Protein AF-A0A7V9H6T0-F1 (afdb_monomer_lite)

Foldseek 3Di:
DFAWDWDWDAPVVPPRDIWIWTAGRVVRDTPDIDDDDPPPPDPPDPDPPDDDPDDDD

Radius of gyration: 22.79 Å; chains: 1; bounding box: 61×56×26 Å

Sequence (57 aa):
VAGVQREWWFHRFGCEQWFQAERDTRTNAVLGSALVRPRRESPPGPQTPAVPDTPAV

Structure (mmCIF, N/CA/C/O backbone):
data_AF-A0A7V9H6T0-F1
#
_entry.id   AF-A0A7V9H6T0-F1
#
loop_
_atom_site.group_PDB
_atom_site.id
_atom_site.type_symbol
_atom_site.label_atom_id
_atom_site.label_alt_id
_atom_site.label_comp_id
_atom_site.label_asym_id
_atom_site.label_entity_id
_atom_site.label_seq_id
_atom_site.pdbx_PDB_ins_code
_atom_site.Cartn_x
_atom_site.Cartn_y
_atom_site.Cartn_z
_atom_site.occupancy
_atom_site.B_iso_or_equiv
_atom_site.auth_seq_id
_atom_site.auth_comp_id
_atom_site.auth_asym_id
_atom_site.auth_atom_id
_atom_site.pdbx_PDB_model_num
ATOM 1 N N . VAL A 1 1 ? -0.161 6.560 16.198 1.00 84.75 1 VAL A N 1
ATOM 2 C CA . VAL A 1 1 ? -1.116 7.632 15.813 1.00 84.75 1 VAL A CA 1
ATOM 3 C C . VAL A 1 1 ? -2.316 6.987 15.129 1.00 84.75 1 VAL A C 1
ATOM 5 O O . VAL A 1 1 ? -2.133 5.942 14.522 1.00 84.75 1 VAL A O 1
ATOM 8 N N . ALA A 1 2 ? -3.522 7.543 15.254 1.00 94.62 2 ALA A N 1
ATOM 9 C CA . ALA A 1 2 ? -4.728 7.028 14.597 1.00 94.62 2 ALA A CA 1
ATOM 10 C C . ALA A 1 2 ? -5.166 7.964 13.457 1.00 94.62 2 ALA A C 1
ATOM 12 O O . ALA A 1 2 ? -5.133 9.184 13.631 1.00 94.62 2 ALA A O 1
ATOM 13 N N . GLY A 1 3 ? -5.595 7.401 12.325 1.00 98.06 3 GLY A N 1
ATOM 14 C CA . GLY A 1 3 ? -6.085 8.129 11.146 1.00 98.06 3 GLY A CA 1
ATOM 15 C C . GLY A 1 3 ? -5.356 7.772 9.861 1.00 98.06 3 GLY A C 1
ATOM 16 O O . GLY A 1 3 ? -4.675 6.751 9.811 1.00 98.06 3 GLY A O 1
ATOM 17 N N . VAL A 1 4 ? -5.510 8.609 8.832 1.00 98.50 4 VAL A N 1
ATOM 18 C CA . VAL A 1 4 ? -4.856 8.401 7.533 1.00 98.50 4 VAL A CA 1
ATOM 19 C C . VAL A 1 4 ? -3.344 8.491 7.691 1.00 98.50 4 VAL A C 1
ATOM 21 O O . VAL A 1 4 ? -2.815 9.485 8.191 1.00 98.50 4 VAL A O 1
ATOM 24 N N . GLN A 1 5 ? -2.656 7.440 7.263 1.00 98.50 5 GLN A N 1
ATOM 25 C CA . GLN A 1 5 ? -1.204 7.353 7.267 1.00 98.50 5 GLN A CA 1
ATOM 26 C C . GLN A 1 5 ? -0.693 6.861 5.932 1.00 98.50 5 GLN A C 1
ATOM 28 O O . GLN A 1 5 ? -1.370 6.110 5.234 1.00 98.50 5 GLN A O 1
ATOM 33 N N . ARG A 1 6 ? 0.536 7.272 5.623 1.00 97.94 6 ARG A N 1
ATOM 34 C CA . ARG A 1 6 ? 1.292 6.754 4.496 1.00 97.94 6 ARG A CA 1
ATOM 35 C C . ARG A 1 6 ? 2.364 5.798 5.001 1.00 97.94 6 ARG A C 1
ATOM 37 O O . ARG A 1 6 ? 3.228 6.199 5.777 1.00 97.94 6 ARG A O 1
ATOM 44 N N . GLU A 1 7 ? 2.270 4.545 4.579 1.00 97.62 7 GLU A N 1
ATOM 45 C CA . GLU A 1 7 ? 3.028 3.421 5.125 1.00 97.62 7 GLU A CA 1
ATOM 46 C C . GLU A 1 7 ? 3.738 2.633 4.018 1.00 97.62 7 GLU A C 1
ATOM 48 O O . GLU A 1 7 ? 3.178 2.418 2.940 1.00 97.62 7 GLU A O 1
ATOM 53 N N . TRP A 1 8 ? 4.946 2.144 4.318 1.00 97.62 8 TRP A N 1
ATOM 54 C CA . TRP A 1 8 ? 5.698 1.262 3.427 1.00 97.62 8 TRP A CA 1
ATOM 55 C C . TRP A 1 8 ? 5.242 -0.179 3.569 1.00 97.62 8 TRP A C 1
ATOM 57 O O . TRP A 1 8 ? 5.345 -0.768 4.646 1.00 97.62 8 TRP A O 1
ATOM 67 N N . TRP A 1 9 ? 4.761 -0.752 2.474 1.00 97.94 9 TRP A N 1
ATOM 68 C CA . TRP A 1 9 ? 4.289 -2.129 2.410 1.00 97.94 9 TRP A CA 1
ATOM 69 C C . TRP A 1 9 ? 5.144 -2.931 1.427 1.00 97.94 9 TRP A C 1
ATOM 71 O O . TRP A 1 9 ? 5.596 -2.402 0.411 1.00 97.94 9 TRP A O 1
ATOM 81 N N . PHE A 1 10 ? 5.352 -4.217 1.723 1.00 97.25 10 PHE A N 1
ATOM 82 C CA . PHE A 1 10 ? 6.121 -5.141 0.887 1.00 97.25 10 PHE A CA 1
ATOM 83 C C . PHE A 1 10 ? 5.236 -6.276 0.373 1.00 97.25 10 PHE A C 1
ATOM 85 O O . PHE A 1 10 ? 4.664 -7.036 1.161 1.00 97.25 10 PHE A O 1
ATOM 92 N N . HIS A 1 11 ? 5.136 -6.427 -0.950 1.00 96.44 11 HIS A N 1
ATOM 93 C CA . HIS A 1 11 ? 4.288 -7.452 -1.562 1.00 96.44 11 HIS A CA 1
ATOM 94 C C . HIS A 1 11 ? 4.987 -8.821 -1.629 1.00 96.44 11 HIS A C 1
ATOM 96 O O . HIS A 1 11 ? 5.311 -9.332 -2.701 1.00 96.44 11 HIS A O 1
ATOM 102 N N . ARG A 1 12 ? 5.221 -9.415 -0.452 1.00 97.75 12 ARG A N 1
ATOM 103 C CA . ARG A 1 12 ? 6.063 -10.611 -0.266 1.00 97.75 12 ARG A CA 1
ATOM 104 C C . ARG A 1 12 ? 5.650 -11.863 -1.044 1.00 97.75 12 ARG A C 1
ATOM 106 O O . ARG A 1 12 ? 6.496 -12.698 -1.308 1.00 97.75 12 ARG A O 1
ATOM 113 N N . PHE A 1 13 ? 4.362 -12.038 -1.337 1.00 97.75 13 PHE A N 1
ATOM 114 C CA . PHE A 1 13 ? 3.828 -13.227 -2.022 1.00 97.75 13 PHE A CA 1
ATOM 115 C C . PHE A 1 13 ? 3.372 -12.906 -3.448 1.00 97.75 13 PHE A C 1
ATOM 117 O O . PHE A 1 13 ? 2.497 -13.567 -3.998 1.00 97.75 13 PHE A O 1
ATOM 124 N N . GLY A 1 14 ? 3.938 -11.852 -4.028 1.00 95.19 14 GLY A N 1
ATOM 125 C CA . GLY A 1 14 ? 3.636 -11.433 -5.382 1.00 95.19 14 GLY A CA 1
ATOM 126 C C . GLY A 1 14 ? 4.877 -10.858 -6.030 1.00 95.19 14 GLY A C 1
ATOM 127 O O . GLY A 1 14 ? 5.840 -11.564 -6.287 1.00 95.19 14 GLY A O 1
ATOM 128 N N . CYS A 1 15 ? 4.852 -9.563 -6.308 1.00 95.19 15 CYS A N 1
ATOM 129 C CA . CYS A 1 15 ? 5.901 -8.923 -7.091 1.00 95.19 15 CYS A CA 1
ATOM 130 C C . CYS A 1 15 ? 7.160 -8.551 -6.297 1.00 95.19 15 CYS A C 1
ATOM 132 O O . CYS A 1 15 ? 8.040 -7.931 -6.884 1.00 95.19 15 CYS A O 1
ATOM 134 N N . GLU A 1 16 ? 7.227 -8.858 -4.996 1.00 96.75 16 GLU A N 1
ATOM 135 C CA . GLU A 1 16 ? 8.389 -8.595 -4.131 1.00 96.75 16 GLU A CA 1
ATOM 136 C C . GLU A 1 16 ? 8.886 -7.141 -4.205 1.00 96.75 16 GLU A C 1
ATOM 138 O O . GLU A 1 16 ? 10.076 -6.846 -4.125 1.00 96.75 16 GLU A O 1
ATOM 143 N N . GLN A 1 17 ? 7.953 -6.201 -4.366 1.00 94.81 17 GLN A N 1
ATOM 144 C CA . GLN A 1 17 ? 8.249 -4.775 -4.427 1.00 94.81 17 GLN A CA 1
ATOM 145 C C . GLN A 1 17 ? 7.727 -4.058 -3.188 1.00 94.81 17 GLN A C 1
ATOM 147 O O . GLN A 1 17 ? 6.663 -4.380 -2.647 1.00 94.81 17 GLN A O 1
ATOM 152 N N . TRP A 1 18 ? 8.492 -3.053 -2.770 1.00 96.56 18 TRP A N 1
ATOM 153 C CA . TRP A 1 18 ? 8.067 -2.063 -1.792 1.00 96.56 18 TRP A CA 1
ATOM 154 C C . TRP A 1 18 ? 7.242 -0.971 -2.469 1.00 96.56 18 TRP A C 1
ATOM 156 O O . TRP A 1 18 ? 7.576 -0.513 -3.563 1.00 96.56 18 TRP A O 1
ATOM 166 N N . PHE A 1 19 ? 6.182 -0.524 -1.806 1.00 96.88 19 PHE A N 1
ATOM 167 C CA . PHE A 1 19 ? 5.334 0.572 -2.267 1.00 96.88 19 PHE A CA 1
ATOM 168 C C . PHE A 1 19 ? 4.734 1.329 -1.080 1.00 96.88 19 PHE A C 1
ATOM 170 O O . PHE A 1 19 ? 4.749 0.839 0.049 1.00 96.88 19 PHE A O 1
ATOM 177 N N . GLN A 1 20 ? 4.219 2.532 -1.332 1.00 97.94 20 GLN A N 1
ATOM 178 C CA . GLN A 1 20 ? 3.518 3.313 -0.314 1.00 97.94 20 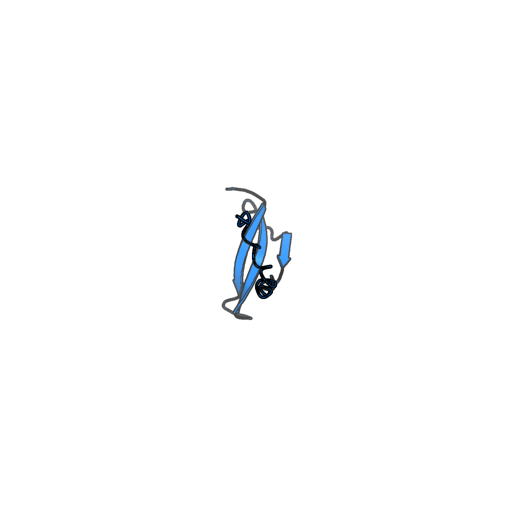GLN A CA 1
ATOM 179 C C . GLN A 1 20 ? 2.013 3.082 -0.434 1.00 97.94 20 GLN A C 1
ATOM 181 O O . GLN A 1 20 ? 1.460 3.154 -1.537 1.00 97.94 20 GLN A O 1
ATOM 186 N N . ALA A 1 21 ? 1.358 2.866 0.702 1.00 98.25 21 ALA A N 1
ATOM 187 C CA . ALA A 1 21 ? -0.092 2.813 0.823 1.00 98.25 21 ALA A CA 1
ATOM 188 C C . ALA A 1 21 ? -0.585 3.949 1.722 1.00 98.25 21 ALA A C 1
ATOM 190 O O . ALA A 1 21 ? 0.009 4.221 2.765 1.00 98.25 21 ALA A O 1
ATOM 191 N N . GLU A 1 22 ? -1.676 4.599 1.325 1.00 98.62 22 GLU A N 1
ATOM 192 C CA . GLU A 1 22 ? -2.428 5.506 2.189 1.00 98.62 22 GLU A CA 1
ATOM 193 C C . GLU A 1 22 ? -3.585 4.728 2.816 1.00 98.62 22 GLU A C 1
ATOM 195 O O . GLU A 1 22 ? -4.500 4.290 2.115 1.00 98.62 22 GLU A O 1
ATOM 200 N N . ARG A 1 23 ? -3.523 4.514 4.134 1.00 98.75 23 ARG A N 1
ATOM 201 C CA . ARG A 1 23 ? -4.502 3.725 4.890 1.00 98.75 23 ARG A CA 1
ATOM 202 C C . ARG A 1 23 ? -5.031 4.518 6.076 1.00 98.75 23 ARG A C 1
ATOM 204 O O . ARG A 1 23 ? -4.250 5.079 6.841 1.00 98.75 23 ARG A O 1
ATOM 211 N N . ASP A 1 24 ? -6.347 4.524 6.272 1.00 98.62 24 ASP A N 1
ATOM 212 C CA . ASP A 1 24 ? -6.922 4.955 7.548 1.00 98.62 24 ASP A CA 1
ATOM 213 C C . ASP A 1 24 ? -6.751 3.836 8.581 1.00 98.62 24 ASP A C 1
ATOM 215 O O . ASP A 1 24 ? -7.361 2.770 8.484 1.00 98.62 24 ASP A O 1
ATOM 219 N N . THR A 1 25 ? -5.912 4.065 9.591 1.00 98.19 25 THR A N 1
ATOM 220 C CA . THR A 1 25 ? -5.597 3.056 10.609 1.00 98.19 25 THR A CA 1
ATOM 221 C C . THR A 1 25 ? -6.719 2.814 11.621 1.00 98.19 25 THR A C 1
ATOM 223 O O . THR A 1 25 ? -6.618 1.875 12.408 1.00 98.19 25 THR A O 1
ATOM 226 N N . ARG A 1 26 ? -7.802 3.607 11.602 1.00 98.25 26 ARG A N 1
ATOM 227 C CA . ARG A 1 26 ? -9.004 3.365 12.420 1.00 98.25 26 ARG A CA 1
ATOM 228 C C . ARG A 1 26 ? -9.929 2.325 11.796 1.00 98.25 26 ARG A C 1
ATOM 230 O O . ARG A 1 26 ? -10.578 1.584 12.526 1.00 98.25 26 ARG A O 1
ATOM 237 N N . THR A 1 27 ? -9.997 2.277 10.466 1.00 98.44 27 THR A N 1
ATOM 238 C CA . THR A 1 27 ? -10.953 1.439 9.714 1.00 98.44 27 THR A CA 1
ATOM 239 C C . THR A 1 27 ? -10.283 0.400 8.820 1.00 98.44 27 THR A C 1
A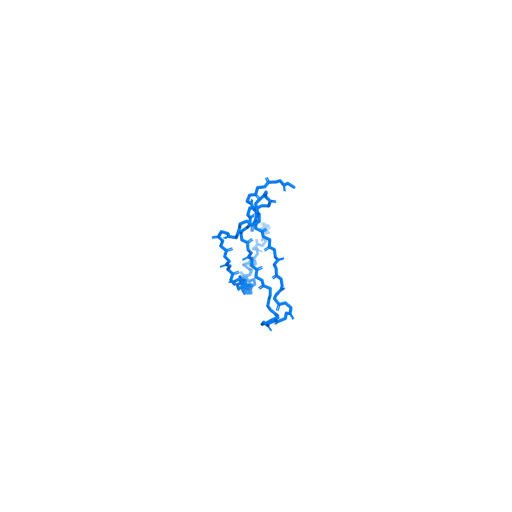TOM 241 O O . THR A 1 27 ? -10.955 -0.496 8.322 1.00 98.44 27 THR A O 1
ATOM 244 N N . ASN A 1 28 ? -8.967 0.497 8.624 1.00 98.06 28 ASN A N 1
ATOM 245 C CA . ASN A 1 28 ? -8.181 -0.251 7.641 1.00 98.06 28 ASN A CA 1
ATOM 246 C C . ASN A 1 28 ? -8.530 0.036 6.172 1.00 98.06 28 ASN A C 1
ATOM 248 O O . ASN A 1 28 ? -8.020 -0.654 5.291 1.00 98.06 28 ASN A O 1
ATOM 252 N N . ALA A 1 29 ? -9.342 1.057 5.884 1.00 98.69 29 ALA A N 1
ATOM 253 C CA . ALA A 1 29 ? -9.639 1.441 4.510 1.00 98.69 29 ALA A CA 1
ATOM 254 C C . ALA A 1 29 ? -8.362 1.903 3.790 1.00 98.69 29 ALA A C 1
ATOM 256 O O . ALA A 1 29 ? -7.662 2.799 4.269 1.00 98.69 29 ALA A O 1
ATOM 257 N N . VAL A 1 30 ? -8.072 1.297 2.637 1.00 98.44 30 VAL A N 1
ATOM 258 C CA . VAL A 1 30 ? -6.989 1.723 1.742 1.00 98.44 30 VAL A CA 1
ATOM 259 C C . VAL A 1 30 ? -7.551 2.769 0.790 1.00 98.44 30 VAL A C 1
ATOM 261 O O . VAL A 1 30 ? -8.481 2.494 0.036 1.00 98.44 30 VAL A O 1
ATOM 264 N N . LEU A 1 31 ? -6.993 3.973 0.850 1.00 98.62 31 LEU A N 1
ATOM 265 C CA . LEU A 1 31 ? -7.445 5.134 0.084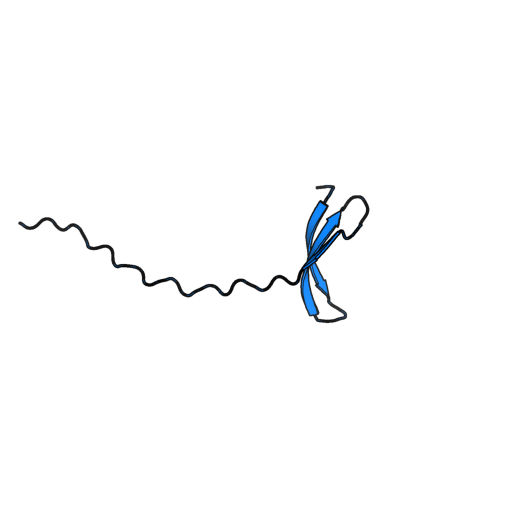 1.00 98.62 31 LEU A CA 1
ATOM 266 C C . LEU A 1 31 ? -6.624 5.323 -1.198 1.00 98.62 31 LEU A C 1
ATOM 268 O O . LEU A 1 31 ? -7.116 5.890 -2.169 1.00 98.62 31 LEU A O 1
ATOM 272 N N . GLY A 1 32 ? -5.387 4.819 -1.217 1.00 98.25 32 GLY A N 1
ATOM 273 C CA . GLY A 1 32 ? -4.516 4.885 -2.383 1.00 98.25 32 GLY A CA 1
ATOM 274 C C . GLY A 1 32 ? -3.249 4.048 -2.238 1.00 98.25 32 GLY A C 1
ATOM 275 O O . GLY A 1 32 ? -2.831 3.696 -1.134 1.00 98.25 32 GLY A O 1
ATOM 276 N N . SER A 1 33 ? -2.623 3.743 -3.373 1.00 97.75 33 SER A N 1
ATOM 277 C CA . SER A 1 33 ? -1.344 3.034 -3.445 1.00 97.75 33 SER A CA 1
ATOM 278 C C . SER A 1 33 ? -0.495 3.582 -4.583 1.00 97.75 33 SER A C 1
ATOM 280 O O . SER A 1 33 ? -1.016 3.823 -5.673 1.00 97.75 33 SER A O 1
ATOM 282 N N . ALA A 1 34 ? 0.808 3.728 -4.362 1.00 96.75 34 ALA A N 1
ATOM 283 C CA . ALA A 1 34 ? 1.729 4.216 -5.379 1.00 96.75 34 ALA A CA 1
ATOM 284 C C . ALA A 1 34 ? 3.060 3.460 -5.355 1.00 96.75 34 ALA A C 1
ATOM 286 O O . ALA A 1 34 ? 3.688 3.294 -4.305 1.00 96.75 34 ALA A O 1
ATOM 287 N N . LEU A 1 35 ? 3.529 3.071 -6.546 1.00 94.81 35 LEU A N 1
ATOM 288 C CA . LEU A 1 35 ? 4.914 2.657 -6.750 1.00 94.81 35 LEU A CA 1
ATOM 289 C C . LEU A 1 35 ? 5.805 3.895 -6.673 1.00 94.81 35 LEU A C 1
ATOM 291 O O . LEU A 1 35 ? 5.842 4.715 -7.592 1.00 94.81 35 LEU A O 1
ATOM 295 N N . VAL A 1 36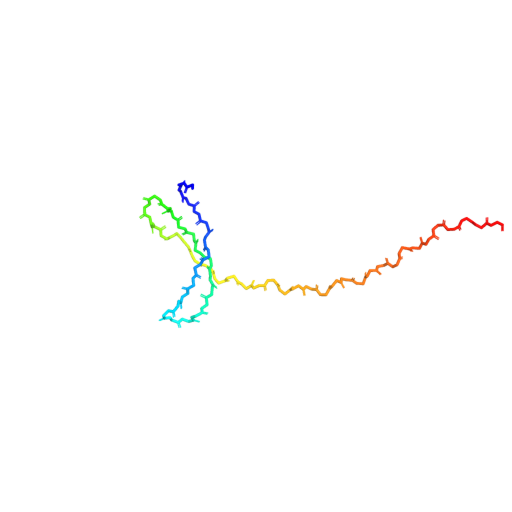 ? 6.536 4.027 -5.571 1.00 88.00 36 VAL A N 1
ATOM 296 C CA . VAL A 1 36 ? 7.522 5.093 -5.422 1.00 88.00 36 VAL A CA 1
ATOM 297 C C . VAL A 1 36 ? 8.784 4.662 -6.144 1.00 88.00 36 VAL A C 1
ATOM 299 O O . VAL A 1 36 ? 9.495 3.760 -5.703 1.00 88.00 36 VAL A O 1
ATOM 302 N N . ARG A 1 37 ? 9.080 5.311 -7.271 1.00 79.31 37 ARG A N 1
A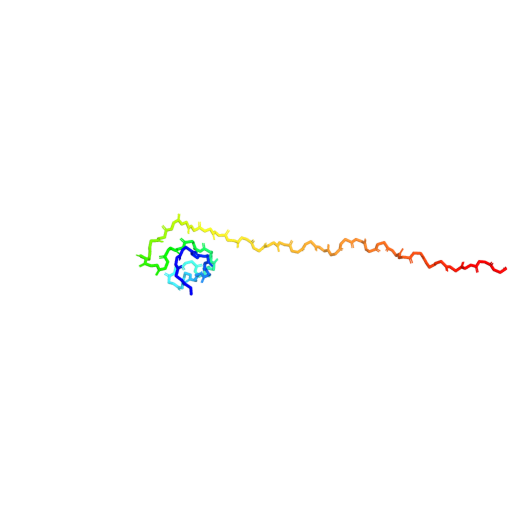TOM 303 C CA . ARG A 1 37 ? 10.396 5.157 -7.884 1.00 79.31 37 ARG A CA 1
ATOM 304 C C . ARG A 1 37 ? 11.405 5.928 -7.037 1.00 79.31 37 ARG A C 1
ATOM 306 O O . ARG A 1 37 ? 11.148 7.099 -6.744 1.00 79.31 37 ARG A O 1
ATOM 313 N N . PRO A 1 38 ? 12.533 5.316 -6.637 1.00 68.81 38 PRO A N 1
ATOM 314 C CA . PRO A 1 38 ? 13.581 6.064 -5.971 1.00 68.81 38 PRO A CA 1
ATOM 315 C C . PRO A 1 38 ? 13.997 7.209 -6.889 1.00 68.81 38 PRO A C 1
ATOM 317 O O . PRO A 1 38 ? 14.202 7.017 -8.094 1.00 68.81 38 PRO A O 1
ATOM 320 N N . ARG A 1 39 ? 14.088 8.415 -6.324 1.00 73.00 39 ARG A N 1
ATOM 321 C CA . ARG A 1 39 ? 14.715 9.529 -7.024 1.00 73.00 39 ARG A CA 1
ATOM 322 C C . ARG A 1 39 ? 16.121 9.058 -7.372 1.00 73.00 39 ARG A C 1
ATOM 324 O O . ARG A 1 39 ? 16.889 8.735 -6.471 1.00 73.00 39 ARG A O 1
ATOM 331 N N . ARG A 1 40 ? 16.444 8.987 -8.665 1.00 73.25 40 ARG A N 1
ATOM 332 C CA . ARG A 1 40 ? 17.846 8.890 -9.065 1.00 73.25 40 ARG A CA 1
ATOM 333 C C . ARG A 1 40 ? 18.508 10.132 -8.505 1.00 73.25 40 ARG A C 1
ATOM 335 O O . ARG A 1 40 ? 18.119 11.244 -8.865 1.00 73.25 40 ARG A O 1
ATOM 342 N N . GLU A 1 41 ? 19.413 9.936 -7.561 1.00 72.31 41 GLU A N 1
ATOM 343 C CA . GLU A 1 41 ? 20.264 11.015 -7.109 1.00 72.31 41 GLU A CA 1
ATOM 344 C C . GLU A 1 41 ? 21.024 11.491 -8.341 1.00 72.31 41 GLU A C 1
ATOM 346 O O . GLU A 1 41 ? 21.741 10.723 -8.988 1.00 72.31 41 GLU A O 1
ATOM 351 N N . SER A 1 42 ? 20.750 12.726 -8.755 1.00 71.00 42 SER A N 1
ATOM 352 C CA . SER A 1 42 ? 21.599 13.356 -9.750 1.00 71.00 42 SER A CA 1
ATOM 353 C C . SER A 1 42 ? 23.000 13.402 -9.149 1.00 71.00 42 SER A C 1
ATOM 355 O O . SER A 1 42 ? 23.112 13.672 -7.948 1.00 71.00 42 SER A O 1
ATOM 357 N N . PRO A 1 43 ? 24.057 13.171 -9.944 1.00 79.50 43 PRO A N 1
ATOM 358 C CA . PRO A 1 43 ? 25.400 13.468 -9.482 1.00 79.50 43 PRO A CA 1
ATOM 359 C C . PRO A 1 43 ? 25.400 14.874 -8.870 1.00 79.50 43 PRO A C 1
ATOM 361 O O . PRO A 1 43 ? 24.679 15.741 -9.392 1.00 79.50 43 PRO A O 1
ATOM 364 N N . PRO A 1 44 ? 26.158 15.119 -7.786 1.00 78.00 44 PRO A N 1
ATOM 365 C CA . PRO A 1 44 ? 26.357 16.482 -7.327 1.00 78.00 44 PRO A CA 1
ATOM 366 C C . PRO A 1 44 ? 26.760 17.310 -8.546 1.00 78.00 44 PRO A C 1
ATOM 368 O O . PRO A 1 44 ? 27.652 16.922 -9.306 1.00 78.00 44 PRO A O 1
ATOM 371 N N . GLY A 1 45 ? 26.023 18.397 -8.788 1.00 78.56 45 GLY A N 1
ATOM 372 C CA . GLY A 1 45 ? 26.367 19.324 -9.857 1.00 78.56 45 GLY A CA 1
ATOM 373 C C . GLY A 1 45 ? 27.818 19.785 -9.686 1.00 78.56 45 GLY A C 1
ATOM 374 O O . GLY A 1 45 ? 28.353 19.687 -8.576 1.00 78.56 45 GLY A O 1
ATOM 375 N N . PRO A 1 46 ? 28.477 20.265 -10.754 1.00 81.69 46 PRO A N 1
ATOM 376 C CA . PRO A 1 46 ? 29.826 20.799 -10.635 1.00 81.69 46 PRO A CA 1
ATOM 377 C C . PRO A 1 46 ? 29.856 21.809 -9.487 1.00 81.69 46 PRO A C 1
ATOM 379 O O . PRO A 1 46 ? 29.145 22.813 -9.505 1.00 81.69 46 PRO A 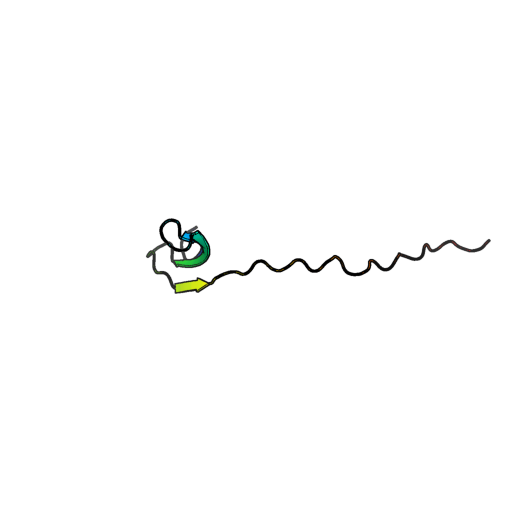O 1
ATOM 382 N N . GLN A 1 47 ? 30.635 21.491 -8.455 1.00 73.25 47 GLN A N 1
ATOM 383 C CA . GLN A 1 47 ? 30.879 22.408 -7.358 1.00 73.25 47 GLN A CA 1
ATOM 384 C C . GLN A 1 47 ? 31.718 23.530 -7.957 1.00 73.25 47 GLN A C 1
ATOM 386 O O . GLN A 1 47 ? 32.877 23.302 -8.297 1.00 73.25 47 GLN A O 1
ATOM 391 N N . THR A 1 48 ? 31.128 24.708 -8.163 1.00 76.12 48 THR A N 1
ATOM 392 C CA . THR A 1 48 ? 31.903 25.895 -8.529 1.00 76.12 48 THR A CA 1
ATOM 393 C C . THR A 1 48 ? 32.959 26.079 -7.442 1.00 76.12 48 THR A C 1
ATOM 395 O O . THR A 1 48 ? 32.577 26.253 -6.281 1.00 76.12 48 THR A O 1
ATOM 398 N N . PRO A 1 49 ? 34.264 25.997 -7.760 1.00 75.75 49 PRO A N 1
ATOM 399 C CA . PRO A 1 49 ? 35.294 26.252 -6.770 1.00 75.75 49 PRO A CA 1
ATOM 400 C C . PRO A 1 49 ? 35.076 27.660 -6.225 1.00 75.75 49 PRO A C 1
ATOM 402 O O . PRO A 1 49 ? 34.995 28.616 -6.999 1.00 75.75 49 PRO A O 1
ATOM 405 N N . ALA A 1 50 ? 34.937 27.788 -4.907 1.00 76.44 50 ALA A N 1
ATOM 406 C CA . ALA A 1 50 ? 34.939 29.095 -4.275 1.00 76.44 50 ALA A CA 1
ATOM 407 C C . ALA A 1 50 ? 36.303 29.734 -4.560 1.00 76.44 50 ALA A C 1
ATOM 409 O O . ALA A 1 50 ? 37.338 29.176 -4.190 1.00 76.44 50 ALA A O 1
ATOM 410 N N . VAL A 1 51 ? 36.306 30.858 -5.275 1.00 76.31 51 VAL A N 1
ATOM 411 C CA . VAL A 1 51 ? 37.521 31.640 -5.514 1.00 76.31 51 VAL A CA 1
ATOM 412 C C . VAL A 1 51 ? 37.943 32.210 -4.156 1.00 76.31 51 VAL A C 1
ATOM 414 O O . VAL A 1 51 ? 37.131 32.895 -3.535 1.00 76.31 51 VAL A O 1
ATOM 417 N N . PRO A 1 52 ? 39.143 31.901 -3.636 1.00 75.06 52 PRO A N 1
ATOM 418 C CA . PRO A 1 52 ? 39.579 32.466 -2.369 1.00 75.06 52 PRO A CA 1
ATOM 419 C C . PRO A 1 52 ? 39.855 33.965 -2.539 1.00 75.06 52 PRO A C 1
ATOM 421 O O . PRO A 1 52 ? 40.696 34.348 -3.355 1.00 75.06 52 PRO A O 1
ATOM 424 N N . ASP A 1 53 ? 39.183 34.800 -1.741 1.00 73.50 53 ASP A N 1
ATOM 425 C CA . ASP A 1 53 ? 39.475 36.230 -1.591 1.00 73.50 53 ASP A CA 1
ATOM 426 C C . ASP A 1 53 ? 40.846 36.400 -0.918 1.00 73.50 53 ASP A C 1
ATOM 428 O O . ASP A 1 53 ? 40.959 36.575 0.295 1.00 73.50 53 ASP A O 1
ATOM 432 N N . THR A 1 54 ? 41.920 36.289 -1.698 1.00 73.75 54 THR A N 1
ATOM 433 C CA . THR A 1 54 ? 43.264 36.648 -1.233 1.00 73.75 54 THR A CA 1
ATOM 434 C C . THR A 1 54 ? 43.518 38.105 -1.618 1.00 73.75 54 THR A C 1
ATOM 436 O O . THR A 1 54 ? 43.589 38.391 -2.816 1.00 73.75 54 THR A O 1
ATOM 439 N N . PRO A 1 55 ? 43.641 39.048 -0.662 1.00 65.25 55 PRO A N 1
ATOM 440 C CA . PRO A 1 55 ? 43.975 40.424 -0.998 1.00 65.25 55 PRO A CA 1
ATOM 441 C C . PRO A 1 55 ? 45.411 40.479 -1.533 1.00 65.25 55 PRO A C 1
ATOM 443 O O . PRO A 1 55 ? 46.332 39.926 -0.930 1.00 65.25 55 PRO A O 1
ATOM 446 N N . ALA A 1 56 ? 45.582 41.129 -2.684 1.00 61.81 56 ALA A N 1
ATOM 447 C CA . ALA A 1 56 ? 46.890 41.411 -3.258 1.00 61.81 56 ALA A CA 1
ATOM 448 C C . ALA A 1 56 ? 47.662 42.377 -2.343 1.00 61.81 56 ALA A C 1
ATOM 450 O O . ALA A 1 56 ? 47.103 43.384 -1.903 1.00 61.81 56 ALA A O 1
ATOM 451 N N . VAL A 1 57 ? 48.923 42.042 -2.061 1.00 69.81 57 VAL A N 1
ATOM 452 C CA . VAL A 1 57 ? 49.912 42.926 -1.420 1.00 69.81 57 VAL A CA 1
ATOM 453 C C . VAL A 1 57 ? 50.677 43.673 -2.500 1.00 69.81 57 VAL A C 1
ATOM 455 O O . VAL A 1 57 ? 51.027 43.016 -3.509 1.00 69.81 57 VAL A O 1
#

Secondary structure (DSSP, 8-state):
--SEEEEEEE-TTTT--EEEEEEETTT--EEEEE--PPP--PPPPP-PPPPP-----

pLDDT: mean 88.4, std 11.63, range [61.81, 98.75]